Protein AF-A0A172YHV8-F1 (afdb_monomer_lite)

Sequence (162 aa):
MSTDRRLARLLELRERRLRQAAATLASSRIGQHEAQRHAERLIEDDQRHRRHQRELEERVLNDPARSSLDVGAIEQLNRALDEHDQSRRQIDQALVENGEKRQRLEQECAENAREQHRRRRARDKIGTLLERRRHDHATRRRRRQESAEEEAAQARMRGEPQ

Secondary structure (DSSP, 8-state):
--HHHHHHHHHHHHHHHHHHHHHHHHHHHHHHHHHHHHHHHHHHHHHHHHHHHHHHHHHHHH-TTGGG--HHHHHHHHHHHHHHHHHHHHHHHHHHHHHHHHHHHHHHHHHHHHHHHHHHHHHHHHHHHHHHHHHHHHHHHHHHHHHHHHHHHHHHHTT---

pLDDT: mean 88.15, std 9.19, range [52.38, 96.12]

Organism: NCBI:txid376489

Radius of gyration: 37.29 Å; chains: 1; bounding box: 82×30×107 Å

Structure (mmCIF, N/CA/C/O backbone):
data_AF-A0A172YHV8-F1
#
_entry.id   AF-A0A172YHV8-F1
#
loop_
_atom_site.group_PDB
_atom_site.id
_atom_site.type_symbol
_atom_site.label_atom_id
_atom_site.label_alt_id
_atom_site.label_comp_id
_atom_site.label_asym_id
_atom_site.label_entity_id
_atom_site.label_seq_id
_atom_site.pdbx_PDB_ins_code
_atom_site.Cartn_x
_atom_site.Cartn_y
_atom_site.Cartn_z
_atom_site.occupancy
_atom_site.B_iso_or_equiv
_atom_site.auth_seq_id
_atom_site.auth_comp_id
_atom_site.auth_asym_id
_atom_site.auth_atom_id
_atom_site.pdbx_PDB_model_num
ATOM 1 N N . MET A 1 1 ? 21.129 15.015 -30.797 1.00 59.56 1 MET A N 1
ATOM 2 C CA . MET A 1 1 ? 21.428 13.929 -29.825 1.00 59.56 1 MET A CA 1
ATOM 3 C C . MET A 1 1 ? 21.175 12.579 -30.478 1.00 59.56 1 MET A C 1
ATOM 5 O O . MET A 1 1 ? 20.169 12.467 -31.165 1.00 59.56 1 MET A O 1
ATOM 9 N N . SER A 1 2 ? 22.020 11.562 -30.258 1.00 84.44 2 SER A N 1
ATOM 10 C CA . SER A 1 2 ? 21.744 10.218 -30.787 1.00 84.44 2 SER A CA 1
ATOM 11 C C . SER A 1 2 ? 20.520 9.591 -30.108 1.00 84.44 2 SER A C 1
ATOM 13 O O . SER A 1 2 ? 20.243 9.821 -28.927 1.00 84.44 2 SER A O 1
ATOM 15 N N . THR A 1 3 ? 19.773 8.793 -30.862 1.00 86.12 3 THR A N 1
ATOM 16 C CA . THR A 1 3 ? 18.586 8.059 -30.400 1.00 86.12 3 THR A CA 1
ATOM 17 C C . THR A 1 3 ? 18.874 7.144 -29.207 1.00 86.12 3 THR A C 1
ATOM 19 O O . THR A 1 3 ? 18.036 7.037 -28.316 1.00 86.12 3 THR A O 1
ATOM 22 N N . ASP A 1 4 ? 20.076 6.571 -29.119 1.00 87.44 4 ASP A N 1
ATOM 23 C CA . ASP A 1 4 ? 20.497 5.730 -27.989 1.00 87.44 4 ASP A CA 1
ATOM 24 C C . ASP A 1 4 ? 20.632 6.534 -26.693 1.00 87.44 4 ASP A C 1
ATOM 26 O O . ASP A 1 4 ? 20.182 6.091 -25.639 1.00 87.44 4 ASP A O 1
ATOM 30 N N . ARG A 1 5 ? 21.167 7.764 -26.764 1.00 89.75 5 ARG A N 1
ATOM 31 C CA . ARG A 1 5 ? 21.221 8.673 -25.605 1.00 89.75 5 ARG A CA 1
ATOM 32 C C . ARG A 1 5 ? 19.820 9.077 -25.146 1.00 89.75 5 ARG A C 1
ATOM 34 O O . ARG A 1 5 ? 19.585 9.217 -23.949 1.00 89.75 5 ARG A O 1
ATOM 41 N N . ARG A 1 6 ? 18.873 9.247 -26.079 1.00 91.75 6 ARG A N 1
ATOM 42 C CA . ARG A 1 6 ? 17.467 9.535 -25.746 1.00 91.75 6 ARG A CA 1
ATOM 43 C C . ARG A 1 6 ? 16.804 8.344 -25.049 1.00 91.75 6 ARG A C 1
ATOM 45 O O . ARG A 1 6 ? 16.125 8.548 -24.049 1.00 91.75 6 ARG A O 1
ATOM 52 N N . LEU A 1 7 ? 17.026 7.121 -25.534 1.00 91.06 7 LEU A N 1
ATOM 53 C CA . LEU A 1 7 ? 16.512 5.897 -24.908 1.00 91.06 7 LEU A CA 1
ATOM 54 C C . LEU A 1 7 ? 17.127 5.644 -23.526 1.00 91.06 7 LEU A C 1
ATOM 56 O O . LEU A 1 7 ? 16.390 5.322 -22.600 1.00 91.06 7 LEU A O 1
ATOM 60 N N . ALA A 1 8 ? 18.434 5.862 -23.359 1.00 91.56 8 ALA A N 1
ATOM 61 C CA . ALA A 1 8 ? 19.107 5.740 -22.065 1.00 91.56 8 ALA A CA 1
ATOM 62 C C . ALA A 1 8 ? 18.530 6.716 -21.021 1.00 91.56 8 ALA A C 1
ATOM 64 O O . ALA A 1 8 ? 18.136 6.291 -19.940 1.00 91.56 8 ALA A O 1
ATOM 65 N N . ARG A 1 9 ? 18.351 7.997 -21.379 1.00 94.50 9 ARG A N 1
ATOM 66 C CA . ARG A 1 9 ? 17.704 8.986 -20.492 1.00 94.50 9 ARG A CA 1
ATOM 67 C C . ARG A 1 9 ? 16.261 8.617 -20.143 1.00 94.50 9 ARG A C 1
ATOM 69 O O . ARG A 1 9 ? 15.813 8.829 -19.018 1.00 94.50 9 ARG A O 1
ATOM 76 N N . LEU A 1 10 ? 15.507 8.077 -21.103 1.00 93.94 10 LEU A N 1
ATOM 77 C CA . LEU A 1 10 ? 14.146 7.601 -20.846 1.00 93.94 10 LEU A CA 1
ATOM 78 C C . LEU A 1 10 ? 14.135 6.401 -19.893 1.00 93.94 10 LEU A C 1
ATOM 80 O O . LEU A 1 10 ? 13.246 6.322 -19.045 1.00 93.94 10 LEU A O 1
ATOM 84 N N . LEU A 1 11 ? 15.108 5.495 -20.012 1.00 93.69 11 LEU A N 1
ATOM 85 C CA . LEU A 1 11 ? 15.266 4.363 -19.107 1.00 93.69 11 LEU A CA 1
ATOM 86 C C . LEU A 1 11 ? 15.565 4.844 -17.681 1.00 93.69 11 LEU A C 1
ATOM 88 O O . LEU A 1 11 ? 14.832 4.476 -16.768 1.00 93.69 11 LEU A O 1
ATOM 92 N N . GLU A 1 12 ? 16.536 5.742 -17.504 1.00 95.31 12 GLU A N 1
ATOM 93 C CA . GLU A 1 12 ? 16.866 6.352 -16.205 1.00 95.31 12 GLU A CA 1
ATOM 94 C C . GLU A 1 12 ? 15.647 7.022 -15.553 1.00 95.31 12 GLU A C 1
ATOM 96 O O . GLU A 1 12 ? 15.339 6.793 -14.379 1.00 95.31 12 GLU A O 1
ATOM 101 N N . LEU A 1 1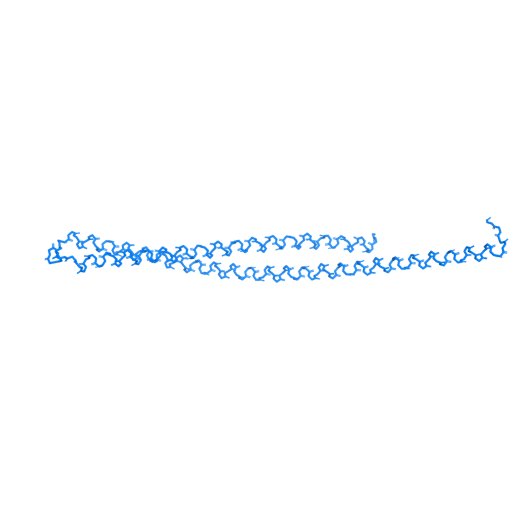3 ? 14.888 7.809 -16.327 1.00 95.06 13 LEU A N 1
ATOM 102 C CA . LEU A 1 13 ? 13.668 8.451 -15.837 1.00 95.06 13 LEU A CA 1
ATOM 103 C C . LEU A 1 13 ? 12.627 7.418 -15.378 1.00 95.06 13 LEU A C 1
ATOM 105 O O . LEU A 1 13 ? 11.961 7.606 -14.355 1.00 95.06 13 LEU A O 1
ATOM 109 N N . ARG A 1 14 ? 12.464 6.323 -16.127 1.00 92.94 14 ARG A N 1
ATOM 110 C CA . ARG A 1 14 ? 11.535 5.239 -15.778 1.00 92.94 14 ARG A CA 1
ATOM 111 C C . ARG A 1 14 ? 11.995 4.472 -14.545 1.00 92.94 14 ARG A C 1
ATOM 113 O O . ARG A 1 14 ? 11.149 4.148 -13.717 1.00 92.94 14 ARG A O 1
ATOM 120 N N . GLU A 1 15 ? 13.293 4.238 -14.378 1.00 93.75 15 GLU A N 1
ATOM 121 C CA . GLU A 1 15 ? 13.842 3.617 -13.170 1.00 93.75 15 GLU A CA 1
ATOM 122 C C . GLU A 1 15 ? 13.610 4.480 -11.935 1.00 93.75 15 GLU A C 1
ATOM 124 O O . GLU A 1 15 ? 13.132 3.974 -10.919 1.00 93.75 15 GLU A O 1
ATOM 129 N N . ARG A 1 16 ? 13.839 5.795 -12.030 1.00 95.06 16 ARG A N 1
ATOM 130 C CA . ARG A 1 16 ? 13.526 6.725 -10.937 1.00 95.06 16 ARG A CA 1
ATOM 131 C C . ARG A 1 16 ? 12.045 6.666 -10.556 1.00 95.06 16 ARG A C 1
ATOM 133 O O . ARG A 1 16 ? 11.720 6.534 -9.379 1.00 95.06 16 ARG A O 1
ATOM 140 N N . ARG A 1 17 ? 11.144 6.692 -11.545 1.00 91.88 17 ARG A N 1
ATOM 141 C CA . ARG A 1 17 ? 9.689 6.581 -11.320 1.00 91.88 17 ARG A CA 1
ATOM 142 C C . ARG A 1 17 ? 9.266 5.225 -10.757 1.00 91.88 17 ARG A C 1
ATOM 144 O O . ARG A 1 17 ? 8.277 5.161 -10.027 1.00 91.88 17 ARG A O 1
ATOM 151 N N . LEU A 1 18 ? 9.972 4.148 -11.103 1.00 92.25 18 LEU A N 1
ATOM 152 C CA . LEU A 1 18 ? 9.727 2.813 -10.558 1.00 92.25 18 LEU A CA 1
ATOM 153 C C . LEU A 1 18 ? 10.155 2.732 -9.090 1.00 92.25 18 LEU A C 1
ATOM 155 O O . LEU A 1 18 ? 9.406 2.193 -8.282 1.00 92.25 18 LEU A O 1
ATOM 159 N N . ARG A 1 19 ? 11.309 3.313 -8.732 1.00 93.69 19 ARG A N 1
ATOM 160 C CA . ARG A 1 19 ? 11.758 3.413 -7.333 1.00 93.69 19 ARG A CA 1
ATOM 161 C C . ARG A 1 19 ? 10.782 4.231 -6.490 1.00 93.69 19 ARG A C 1
ATOM 163 O O . ARG A 1 19 ? 10.414 3.794 -5.409 1.00 93.69 19 ARG A O 1
ATOM 170 N N . GLN A 1 20 ? 10.303 5.361 -7.013 1.00 93.44 20 GLN A N 1
ATOM 171 C CA . GLN A 1 20 ? 9.274 6.167 -6.346 1.00 93.44 20 GLN A CA 1
ATOM 172 C C . GLN A 1 20 ? 7.982 5.370 -6.123 1.00 93.44 20 GLN A C 1
ATOM 174 O O . GLN A 1 20 ? 7.489 5.328 -5.005 1.00 93.44 20 GLN A O 1
ATOM 179 N N . ALA A 1 21 ? 7.479 4.670 -7.148 1.00 89.88 21 ALA A N 1
ATOM 180 C CA . ALA A 1 21 ? 6.289 3.824 -7.002 1.00 89.88 21 ALA A CA 1
ATOM 181 C C . ALA A 1 21 ? 6.491 2.687 -5.986 1.00 89.88 21 ALA A C 1
ATOM 183 O O . ALA A 1 21 ? 5.576 2.363 -5.237 1.00 89.88 21 ALA A O 1
ATOM 184 N N . ALA A 1 22 ? 7.688 2.092 -5.943 1.00 90.69 22 ALA A N 1
ATOM 185 C CA . ALA A 1 22 ? 8.026 1.068 -4.959 1.00 90.69 22 ALA A CA 1
ATOM 186 C C . ALA A 1 22 ? 8.006 1.622 -3.525 1.00 90.69 22 ALA A C 1
ATOM 188 O O . ALA A 1 22 ? 7.475 0.966 -2.635 1.00 90.69 22 ALA A O 1
ATOM 189 N N . ALA A 1 23 ? 8.541 2.829 -3.315 1.00 92.69 23 ALA A N 1
ATOM 190 C CA . ALA A 1 23 ? 8.518 3.499 -2.018 1.00 92.69 23 ALA A CA 1
ATOM 191 C C . ALA A 1 23 ? 7.086 3.839 -1.576 1.00 92.69 23 ALA A C 1
ATOM 193 O O . ALA A 1 23 ? 6.725 3.571 -0.433 1.00 92.69 23 ALA A O 1
ATOM 194 N N . THR A 1 24 ? 6.249 4.349 -2.488 1.00 91.62 24 THR A N 1
ATOM 195 C CA . THR A 1 24 ? 4.828 4.605 -2.209 1.00 91.62 24 THR A CA 1
ATOM 196 C C . THR A 1 24 ? 4.101 3.322 -1.809 1.00 91.62 24 THR A C 1
ATOM 198 O O . THR A 1 24 ? 3.455 3.296 -0.768 1.00 91.62 24 THR A O 1
ATOM 201 N N . LEU A 1 25 ? 4.269 2.229 -2.565 1.00 91.75 25 LEU A N 1
ATOM 202 C CA . LEU A 1 25 ? 3.657 0.942 -2.220 1.00 91.75 25 LEU A CA 1
ATOM 203 C C . LEU A 1 25 ? 4.136 0.414 -0.860 1.00 91.75 25 LEU A C 1
ATOM 205 O O . LEU A 1 25 ? 3.339 -0.129 -0.099 1.00 91.75 25 LEU A O 1
ATOM 209 N N . ALA A 1 26 ? 5.427 0.558 -0.549 1.00 92.31 26 ALA A N 1
ATOM 210 C CA . ALA A 1 26 ? 5.968 0.152 0.744 1.00 92.31 26 ALA A CA 1
ATOM 211 C C . ALA A 1 26 ? 5.327 0.944 1.894 1.00 92.31 26 ALA A C 1
ATOM 213 O O . ALA A 1 26 ? 4.920 0.346 2.886 1.00 92.31 26 ALA A O 1
ATOM 214 N N . SER A 1 27 ? 5.168 2.260 1.734 1.00 92.38 27 SER A N 1
ATOM 215 C CA . SER A 1 27 ? 4.492 3.110 2.718 1.00 92.38 27 SER A CA 1
ATOM 216 C C . SER A 1 27 ? 3.022 2.723 2.906 1.00 92.38 27 SER A C 1
ATOM 218 O O . SER A 1 27 ? 2.592 2.558 4.046 1.00 92.38 27 SER A O 1
ATOM 220 N N . SER A 1 28 ? 2.271 2.482 1.824 1.00 89.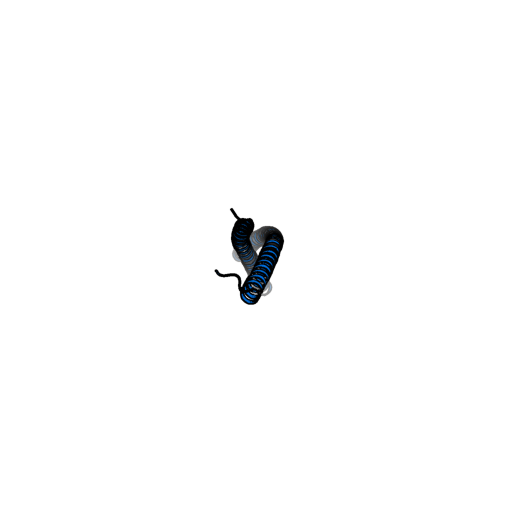31 28 SER A N 1
ATOM 221 C CA . SER A 1 28 ? 0.876 2.032 1.929 1.00 89.31 28 SER A CA 1
ATOM 222 C C . SER A 1 28 ? 0.760 0.684 2.658 1.00 89.31 28 SER A C 1
ATOM 224 O O . SER A 1 28 ? -0.114 0.519 3.506 1.00 89.31 28 SER A O 1
ATOM 226 N N . ARG A 1 29 ? 1.680 -0.261 2.404 1.00 92.44 29 ARG A N 1
ATOM 227 C CA . ARG A 1 29 ? 1.717 -1.560 3.104 1.00 92.44 29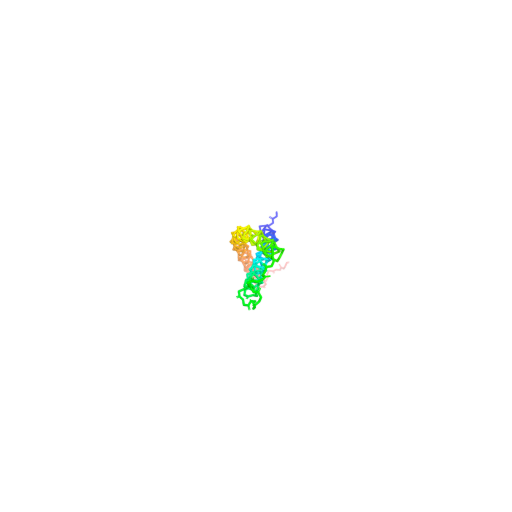 ARG A CA 1
ATOM 228 C C . ARG A 1 29 ? 1.997 -1.420 4.596 1.00 92.44 29 ARG A C 1
ATOM 230 O O . ARG A 1 29 ? 1.385 -2.125 5.391 1.00 92.44 29 ARG A O 1
ATOM 237 N N . ILE A 1 30 ? 2.899 -0.517 4.983 1.00 94.12 30 ILE A N 1
ATOM 238 C CA . ILE A 1 30 ? 3.139 -0.208 6.400 1.00 94.12 30 ILE A CA 1
ATOM 239 C C . ILE A 1 30 ? 1.836 0.278 7.043 1.00 94.12 30 ILE A C 1
ATOM 241 O O . ILE A 1 30 ? 1.419 -0.285 8.053 1.00 94.12 30 ILE A O 1
ATOM 245 N N . GLY A 1 31 ? 1.138 1.222 6.403 1.00 91.19 31 GLY A N 1
ATOM 246 C CA . GLY A 1 31 ? -0.154 1.713 6.884 1.00 91.19 31 GLY A CA 1
ATOM 247 C C . GLY A 1 31 ? -1.207 0.608 7.030 1.00 91.19 31 GLY A C 1
ATOM 248 O O . GLY A 1 31 ? -1.927 0.576 8.027 1.00 91.19 31 GLY A O 1
ATOM 249 N N . GLN A 1 32 ? -1.280 -0.339 6.085 1.00 91.06 32 GLN A N 1
ATOM 250 C CA . GLN A 1 32 ? -2.166 -1.504 6.204 1.00 91.06 32 GLN A CA 1
ATOM 251 C C . GLN A 1 32 ? -1.837 -2.367 7.424 1.00 91.06 32 GLN A C 1
ATOM 253 O O . GLN A 1 32 ? -2.740 -2.746 8.171 1.00 91.06 32 GLN A O 1
ATOM 258 N N . HIS A 1 33 ? -0.555 -2.678 7.631 1.00 92.88 33 HIS A N 1
ATOM 259 C CA . HIS A 1 33 ? -0.117 -3.481 8.771 1.00 92.88 33 HIS A CA 1
ATOM 260 C C . HIS A 1 33 ? -0.400 -2.780 10.101 1.00 92.88 33 HIS A C 1
ATOM 262 O O . HIS A 1 33 ? -0.845 -3.420 11.050 1.00 92.88 33 HIS A O 1
ATOM 268 N N . GLU A 1 34 ? -0.184 -1.469 10.177 1.00 93.88 34 GLU A N 1
ATOM 269 C CA . GLU A 1 34 ? -0.509 -0.674 11.362 1.00 93.88 34 GLU A CA 1
ATOM 270 C C . GLU A 1 34 ? -2.013 -0.651 11.641 1.00 93.88 34 GLU A C 1
ATOM 272 O O . GLU A 1 34 ? -2.429 -0.836 12.787 1.00 93.88 34 GLU A O 1
ATOM 277 N N . ALA A 1 35 ? -2.836 -0.481 10.603 1.00 89.75 35 ALA A N 1
ATOM 278 C CA . ALA A 1 35 ? -4.286 -0.527 10.733 1.00 89.75 35 ALA A CA 1
ATOM 279 C C . ALA A 1 35 ? -4.760 -1.907 11.214 1.00 89.75 35 ALA A C 1
ATOM 281 O O . ALA A 1 35 ? -5.592 -1.983 12.116 1.00 89.75 35 ALA A O 1
ATOM 282 N N . GLN A 1 36 ? -4.172 -2.989 10.697 1.00 92.00 36 GLN A N 1
ATOM 283 C CA . GLN A 1 36 ? -4.463 -4.347 11.152 1.00 92.00 36 GLN A CA 1
ATOM 284 C C . GLN A 1 36 ? -4.071 -4.574 12.620 1.00 92.00 36 GLN A C 1
ATOM 286 O O . GLN A 1 36 ? -4.902 -5.041 13.393 1.00 92.00 36 GLN A O 1
ATOM 291 N N . ARG A 1 37 ? -2.867 -4.168 13.038 1.00 94.75 37 ARG A N 1
ATOM 292 C CA . ARG A 1 37 ? -2.451 -4.249 14.453 1.00 94.75 37 ARG A CA 1
ATOM 293 C C . ARG A 1 37 ? -3.355 -3.433 15.371 1.00 94.75 37 ARG A C 1
ATOM 295 O O . ARG A 1 37 ? -3.564 -3.777 16.528 1.00 94.75 37 ARG A O 1
ATOM 302 N N . HIS A 1 38 ? -3.862 -2.303 14.888 1.00 93.12 38 HIS A N 1
ATOM 303 C CA . HIS A 1 38 ? -4.833 -1.518 15.636 1.00 93.12 38 HIS A CA 1
ATOM 304 C C . HIS A 1 38 ? -6.172 -2.255 15.777 1.00 93.12 38 HIS A C 1
ATOM 306 O O . HIS A 1 38 ? -6.743 -2.229 16.859 1.00 93.12 38 HIS A O 1
ATOM 312 N N . ALA A 1 39 ? -6.656 -2.938 14.736 1.00 91.06 39 ALA A N 1
ATOM 313 C CA . ALA A 1 39 ? -7.853 -3.775 14.844 1.00 91.06 39 ALA A CA 1
ATOM 314 C C . ALA A 1 39 ? -7.660 -4.925 15.846 1.00 91.06 39 ALA A C 1
ATOM 316 O O . ALA A 1 39 ? -8.530 -5.157 16.675 1.00 91.06 39 ALA A O 1
ATOM 317 N N . GLU A 1 40 ? -6.510 -5.603 15.804 1.00 94.38 40 GLU A N 1
ATOM 318 C CA . GLU A 1 40 ? -6.170 -6.683 16.742 1.00 94.38 40 GLU A CA 1
ATOM 319 C C . GLU A 1 40 ? -6.205 -6.190 18.198 1.00 94.38 40 GLU A C 1
ATOM 321 O O . GLU A 1 40 ? -6.851 -6.815 19.034 1.00 94.38 40 GLU A O 1
ATOM 326 N N . ARG A 1 41 ? -5.624 -5.014 18.477 1.00 95.00 41 ARG A N 1
ATOM 327 C CA . ARG A 1 41 ? -5.683 -4.387 19.810 1.00 95.00 41 ARG A CA 1
ATOM 328 C C . ARG A 1 41 ? -7.107 -4.068 20.261 1.00 95.00 41 ARG A C 1
ATOM 330 O O . ARG A 1 41 ? -7.468 -4.407 21.378 1.00 95.00 41 ARG A O 1
ATOM 337 N N . LEU A 1 42 ? -7.932 -3.485 19.389 1.00 92.12 42 LEU A N 1
ATOM 338 C CA . LEU A 1 42 ? -9.334 -3.199 19.717 1.00 92.12 42 LEU A CA 1
ATOM 339 C C . LEU A 1 42 ? -10.128 -4.474 20.041 1.00 92.12 42 LEU A C 1
ATOM 341 O O . LEU A 1 42 ? -10.949 -4.474 20.952 1.00 92.12 42 LEU A O 1
ATOM 345 N N . ILE A 1 43 ? -9.876 -5.567 19.314 1.00 92.31 43 ILE A N 1
ATOM 346 C CA . ILE A 1 43 ? -10.509 -6.867 19.578 1.00 92.31 43 ILE A CA 1
ATOM 347 C C . ILE A 1 43 ? -10.06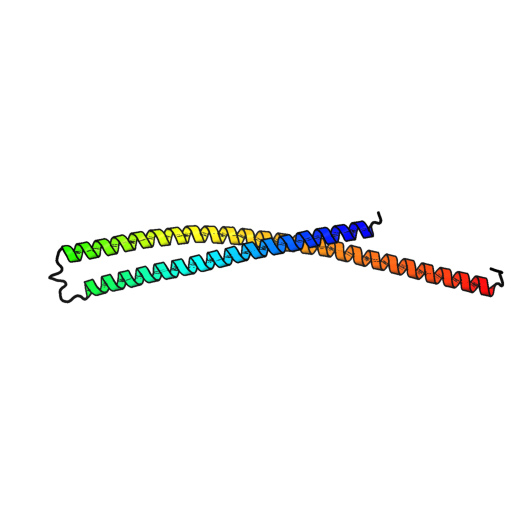3 -7.414 20.938 1.00 92.31 43 ILE A C 1
ATOM 349 O O . ILE A 1 43 ? -10.887 -7.939 21.687 1.00 92.31 43 ILE A O 1
ATOM 353 N N . GLU A 1 44 ? -8.775 -7.308 21.269 1.00 94.12 44 GLU A N 1
ATOM 354 C CA . GLU A 1 44 ? -8.267 -7.703 22.585 1.00 94.12 44 GLU A CA 1
ATOM 355 C C . GLU A 1 44 ? -8.893 -6.870 23.709 1.00 94.12 44 GLU A C 1
ATOM 357 O O . GLU A 1 44 ? -9.282 -7.436 24.733 1.00 94.12 44 GLU A O 1
ATOM 362 N N . ASP A 1 45 ? -9.035 -5.560 23.514 1.00 90.44 45 ASP A N 1
ATOM 363 C CA . ASP A 1 45 ? -9.655 -4.663 24.488 1.00 90.44 45 ASP A CA 1
ATOM 364 C C . ASP A 1 45 ? -11.140 -5.006 24.696 1.00 90.44 45 ASP A C 1
ATOM 366 O O . ASP A 1 45 ? -11.561 -5.203 25.838 1.00 90.44 45 ASP A O 1
ATOM 370 N N . ASP A 1 46 ? -11.925 -5.211 23.629 1.00 89.62 46 ASP A N 1
ATOM 371 C CA . ASP A 1 46 ? -13.325 -5.668 23.741 1.00 89.62 46 ASP A CA 1
ATOM 372 C C . ASP A 1 46 ? -13.419 -7.010 24.485 1.00 89.62 46 ASP A C 1
ATOM 374 O O . ASP A 1 46 ? -14.245 -7.182 25.386 1.00 89.62 46 ASP A O 1
ATOM 378 N N . GLN A 1 47 ? -12.529 -7.960 24.185 1.00 91.62 47 GLN A N 1
ATOM 379 C CA . GLN A 1 47 ? -12.491 -9.237 24.899 1.00 91.62 47 GLN A CA 1
ATOM 380 C C . GLN A 1 47 ? -12.159 -9.070 26.386 1.00 91.62 47 GLN A C 1
ATOM 382 O O . GLN A 1 47 ? -12.758 -9.763 27.213 1.00 91.62 47 GLN A O 1
ATOM 387 N N . ARG A 1 48 ? -11.233 -8.171 26.745 1.00 90.69 48 ARG A N 1
ATOM 388 C CA . ARG A 1 48 ? -10.911 -7.855 28.146 1.00 90.69 48 ARG A CA 1
ATOM 389 C C . ARG A 1 48 ? -12.119 -7.259 28.859 1.00 90.69 48 ARG A C 1
ATOM 391 O O . ARG A 1 48 ? -12.464 -7.743 29.935 1.00 90.69 48 ARG A O 1
ATOM 398 N N . HIS A 1 49 ? -12.801 -6.293 28.244 1.00 87.94 49 HIS A N 1
ATOM 399 C CA . HIS A 1 49 ? -14.007 -5.697 28.818 1.00 87.94 49 HIS A CA 1
ATOM 400 C C . HIS A 1 49 ? -15.115 -6.733 29.022 1.00 87.94 49 HIS A C 1
ATOM 402 O O . HIS A 1 49 ? -15.694 -6.788 30.103 1.00 87.94 49 HIS A O 1
ATOM 408 N N . ARG A 1 50 ? -15.356 -7.621 28.049 1.00 87.88 50 ARG A N 1
ATOM 409 C CA . ARG A 1 50 ? -16.349 -8.702 28.187 1.00 87.88 50 ARG A CA 1
ATOM 410 C C . ARG A 1 50 ? -16.006 -9.694 29.293 1.00 87.88 50 ARG A C 1
ATOM 412 O O . ARG A 1 50 ? -16.910 -10.182 29.963 1.00 87.88 50 ARG A O 1
ATOM 419 N N . ARG A 1 51 ? -14.726 -10.037 29.470 1.00 90.38 51 ARG A N 1
ATOM 420 C CA . ARG A 1 51 ? -14.297 -10.918 30.568 1.00 90.38 51 ARG A CA 1
ATOM 421 C C . ARG A 1 51 ? -14.512 -10.247 31.914 1.00 90.38 51 ARG A C 1
ATOM 423 O O . ARG A 1 51 ? -15.120 -10.858 32.780 1.00 90.38 51 ARG A O 1
ATOM 430 N N . HIS A 1 52 ? -14.096 -8.991 32.049 1.00 87.19 52 HIS A N 1
ATOM 431 C CA . HIS A 1 52 ? -14.273 -8.255 33.294 1.00 87.19 52 HIS A CA 1
ATOM 432 C C . HIS A 1 52 ? -15.754 -8.089 33.658 1.00 87.19 52 HIS A C 1
ATOM 434 O O . HIS A 1 52 ? -16.138 -8.356 34.792 1.00 87.19 52 HIS A O 1
ATOM 440 N N . GLN A 1 53 ? -16.602 -7.760 32.679 1.00 84.81 53 GLN A N 1
ATOM 441 C CA . GLN A 1 53 ? -18.047 -7.693 32.881 1.00 84.81 53 GLN A CA 1
ATOM 442 C C . GLN A 1 53 ? -18.610 -9.036 33.377 1.00 84.81 53 GLN A C 1
ATOM 444 O O . GLN A 1 53 ? -19.349 -9.062 34.356 1.00 84.81 53 GLN A O 1
ATOM 449 N N . ARG A 1 54 ? -18.218 -10.160 32.760 1.00 87.44 54 ARG A N 1
ATOM 450 C CA . ARG A 1 54 ? -18.644 -11.498 33.209 1.00 87.44 54 ARG A CA 1
ATOM 451 C C . ARG A 1 54 ? -18.161 -11.829 34.616 1.00 87.44 54 ARG A C 1
ATOM 453 O O . ARG A 1 54 ? -18.920 -12.397 35.385 1.00 87.44 54 ARG A O 1
ATOM 460 N N . GLU A 1 55 ? -16.928 -11.472 34.964 1.00 87.06 55 GLU A N 1
ATOM 461 C CA . GLU A 1 55 ? -16.397 -11.665 36.319 1.00 87.06 55 GLU A CA 1
ATOM 462 C C . GLU A 1 55 ? -17.200 -10.865 37.352 1.00 87.06 55 GLU A C 1
ATOM 464 O O . GLU A 1 55 ? -17.497 -11.374 38.431 1.00 87.06 55 GLU A O 1
ATOM 469 N N . LEU A 1 56 ? -17.580 -9.623 37.031 1.00 81.88 56 LEU A N 1
ATOM 470 C CA . LEU A 1 56 ? -18.449 -8.814 37.886 1.00 81.88 56 LEU A CA 1
ATOM 471 C C . LEU A 1 56 ? -19.836 -9.452 38.022 1.00 81.88 56 LEU A C 1
ATOM 473 O O . LEU A 1 56 ? -20.315 -9.623 39.141 1.00 81.88 56 LEU A O 1
ATOM 477 N N . GLU A 1 57 ? -20.450 -9.868 36.914 1.00 82.19 57 GLU A N 1
ATOM 478 C CA . GLU A 1 57 ? -21.743 -10.561 36.909 1.00 82.19 57 GLU A CA 1
ATOM 479 C C . GLU A 1 57 ? -21.697 -11.859 37.733 1.00 82.19 57 GLU A C 1
ATOM 481 O O . GLU A 1 57 ? -22.573 -12.083 38.567 1.00 82.19 57 GLU A O 1
ATOM 486 N N . GLU A 1 58 ? -20.662 -12.689 37.570 1.00 84.44 58 GLU A N 1
ATOM 487 C CA . GLU A 1 58 ? -20.464 -13.925 38.336 1.00 84.44 58 GLU A CA 1
ATOM 488 C C . GLU A 1 58 ? -20.252 -13.662 39.826 1.00 84.44 58 GLU A C 1
ATOM 490 O O . GLU A 1 58 ? -20.824 -14.375 40.653 1.00 84.44 58 GLU A O 1
ATOM 495 N N . ARG A 1 59 ? -19.467 -12.639 40.190 1.00 78.56 59 ARG A N 1
ATOM 496 C CA . ARG A 1 59 ? -19.298 -12.238 41.595 1.00 78.56 59 ARG A CA 1
ATOM 497 C C . ARG A 1 59 ? -20.635 -11.858 42.209 1.00 78.56 59 ARG A C 1
ATOM 499 O O . ARG A 1 59 ? -20.931 -12.311 43.305 1.00 78.56 59 ARG A O 1
ATOM 506 N N . VAL A 1 60 ? -21.461 -11.101 41.491 1.00 75.69 60 VAL A N 1
ATOM 507 C CA . VAL A 1 60 ? -22.808 -10.725 41.945 1.00 75.69 60 VAL A CA 1
ATOM 508 C C . VAL A 1 60 ? -23.742 -11.927 42.005 1.00 75.69 60 VAL A C 1
ATOM 510 O O . VAL A 1 60 ? -24.569 -12.008 42.908 1.00 75.69 60 VAL A O 1
ATOM 513 N N . LEU A 1 61 ? -23.657 -12.849 41.045 1.00 77.56 61 LEU A N 1
ATOM 514 C CA . LEU A 1 61 ? -24.502 -14.042 40.972 1.00 77.56 61 LEU A CA 1
ATOM 515 C C . LEU A 1 61 ? -24.216 -15.045 42.090 1.00 77.56 61 LEU A C 1
ATOM 517 O O . LEU A 1 61 ? -25.159 -15.637 42.618 1.00 77.56 61 LEU A O 1
ATOM 521 N N . ASN A 1 62 ? -22.942 -15.199 42.446 1.00 78.69 62 ASN A N 1
ATOM 522 C CA . ASN A 1 62 ? -22.454 -16.200 43.390 1.00 78.69 62 ASN A CA 1
ATOM 523 C C . ASN A 1 62 ? -22.179 -15.644 44.797 1.00 78.69 62 ASN A C 1
ATOM 525 O O . ASN A 1 62 ? -21.709 -16.396 45.651 1.00 78.69 62 ASN A O 1
ATOM 529 N N . ASP A 1 63 ? -22.451 -14.361 45.055 1.00 72.75 63 ASP A N 1
ATOM 530 C CA . ASP A 1 63 ? -22.277 -13.773 46.384 1.00 72.75 63 ASP A CA 1
ATOM 531 C C . ASP A 1 63 ? -23.270 -14.406 47.383 1.00 72.75 63 ASP A C 1
ATOM 533 O O . ASP A 1 63 ? -24.484 -14.256 47.211 1.00 72.75 63 ASP A O 1
ATOM 537 N N . PRO A 1 64 ? -22.813 -15.103 48.441 1.00 62.38 64 PRO A N 1
ATOM 538 C CA . PRO A 1 64 ? -23.698 -15.666 49.462 1.00 62.38 64 PRO A CA 1
ATOM 539 C C . PRO A 1 64 ? -24.467 -14.591 50.252 1.00 62.38 64 PRO A C 1
ATOM 541 O O . PRO A 1 64 ? -25.487 -14.903 50.865 1.00 62.38 64 PRO A O 1
ATOM 544 N N . ALA A 1 65 ? -24.028 -13.329 50.207 1.00 64.88 65 ALA A N 1
ATOM 545 C CA . ALA A 1 65 ? -24.713 -12.172 50.775 1.00 64.88 65 ALA A CA 1
ATOM 546 C C . ALA A 1 65 ? -25.678 -11.492 49.782 1.00 64.88 65 ALA A C 1
ATOM 548 O O . ALA A 1 65 ? -26.144 -10.384 50.035 1.00 64.88 65 ALA A O 1
ATOM 549 N N . ARG A 1 66 ? -26.026 -12.137 48.657 1.00 60.25 66 ARG A N 1
ATOM 550 C CA . ARG A 1 66 ? -26.914 -11.584 47.613 1.00 60.25 66 ARG A CA 1
ATOM 551 C C . ARG A 1 66 ? -28.217 -10.983 48.135 1.00 60.25 66 ARG A C 1
ATOM 553 O O . ARG A 1 66 ? -28.688 -9.976 47.620 1.00 60.25 66 ARG A O 1
ATOM 560 N N . SER A 1 67 ? -28.799 -11.610 49.155 1.00 57.38 67 SER A N 1
ATOM 561 C CA . SER A 1 67 ? -30.030 -11.171 49.823 1.00 57.38 67 SER A CA 1
ATOM 562 C C . SER A 1 67 ? -29.848 -9.953 50.741 1.00 57.38 67 SER A C 1
ATOM 564 O O . SER A 1 67 ? -30.837 -9.441 51.257 1.00 57.38 67 SER A O 1
ATOM 566 N N . SER A 1 68 ? -28.614 -9.481 50.939 1.00 59.84 68 SER A N 1
ATOM 567 C CA . SER A 1 68 ? -28.258 -8.281 51.702 1.00 59.84 68 SER A CA 1
ATOM 568 C C . SER A 1 68 ? -27.432 -7.275 50.893 1.00 59.84 68 SER A C 1
ATOM 570 O O . SER A 1 68 ? -26.764 -6.439 51.500 1.00 59.84 68 SER A O 1
ATOM 572 N N . LEU A 1 69 ? -27.432 -7.353 49.555 1.00 66.38 69 LEU A N 1
ATOM 573 C CA . LEU A 1 69 ? -26.840 -6.298 48.729 1.00 66.38 69 LEU A CA 1
ATOM 574 C C . LEU A 1 69 ? -27.559 -4.986 49.051 1.00 66.38 69 LEU A C 1
ATOM 576 O O . LEU A 1 69 ? -28.746 -4.830 48.757 1.00 66.38 69 LEU A O 1
ATOM 580 N N . ASP A 1 70 ? -26.850 -4.068 49.705 1.00 73.19 70 ASP A N 1
ATOM 581 C CA . ASP A 1 70 ? -27.391 -2.747 49.977 1.00 73.19 70 ASP A CA 1
ATOM 582 C C . ASP A 1 70 ? -27.557 -1.957 48.668 1.00 73.19 70 ASP A C 1
ATOM 584 O O . ASP A 1 70 ? -26.990 -2.281 47.618 1.00 73.19 70 ASP A O 1
ATOM 588 N N . VAL A 1 71 ? -28.373 -0.906 48.726 1.00 76.81 71 VAL A N 1
ATOM 589 C CA . VAL A 1 71 ? -28.661 -0.049 47.569 1.00 76.81 71 VAL A CA 1
ATOM 590 C C . VAL A 1 71 ? -27.377 0.543 46.970 1.00 76.81 71 VAL A C 1
ATOM 592 O O . VAL A 1 71 ? -27.269 0.652 45.751 1.00 76.81 71 VAL A O 1
ATOM 595 N N . GLY A 1 72 ? -26.372 0.850 47.795 1.00 77.75 72 GLY A N 1
ATOM 596 C CA . GLY A 1 72 ? -25.090 1.390 47.347 1.00 77.75 72 GLY A CA 1
ATOM 597 C C . GLY A 1 72 ? -24.271 0.391 46.527 1.00 77.75 72 GLY A C 1
ATOM 598 O O . GLY A 1 72 ? -23.657 0.780 45.532 1.00 77.75 72 GLY A O 1
ATOM 599 N N . ALA A 1 73 ? -24.295 -0.896 46.878 1.00 75.12 73 ALA A N 1
ATOM 600 C CA . ALA A 1 73 ? -23.660 -1.957 46.098 1.00 75.12 73 ALA A CA 1
ATOM 601 C C . ALA A 1 73 ? -24.341 -2.138 44.729 1.00 75.12 73 ALA A C 1
ATOM 603 O O . ALA A 1 73 ? -23.662 -2.274 43.709 1.00 75.12 73 ALA A O 1
ATOM 604 N N . ILE A 1 74 ? -25.676 -2.062 44.681 1.00 77.69 74 ILE A N 1
ATOM 605 C CA . ILE A 1 74 ? -26.449 -2.127 43.429 1.00 77.69 74 ILE A CA 1
ATOM 606 C C . ILE A 1 74 ? -26.140 -0.916 42.531 1.00 77.69 74 ILE A C 1
ATOM 608 O O . ILE A 1 74 ? -25.912 -1.070 41.333 1.00 77.69 74 ILE A O 1
ATOM 612 N N . GLU A 1 75 ? -26.067 0.289 43.099 1.00 82.88 75 GLU A N 1
ATOM 613 C CA . GLU A 1 75 ? -25.705 1.509 42.364 1.00 82.88 75 GLU A CA 1
ATOM 614 C C . GLU A 1 75 ? -24.266 1.494 41.829 1.00 82.88 75 GLU A C 1
ATOM 616 O O . GLU A 1 75 ? -23.986 2.064 40.773 1.00 82.88 75 GLU A O 1
ATOM 621 N N . GLN A 1 76 ? 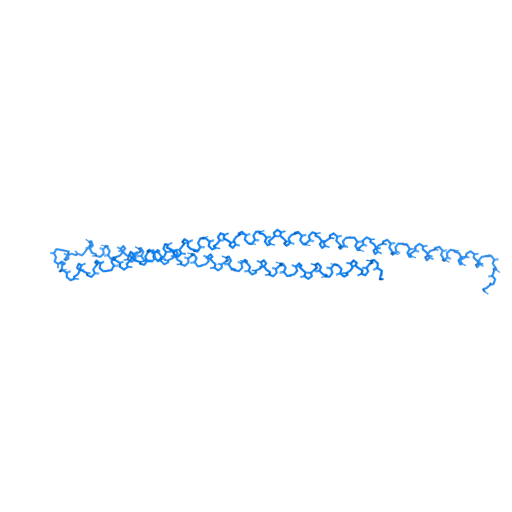-23.324 0.876 42.548 1.00 80.75 76 GLN A N 1
ATOM 622 C CA . GLN A 1 76 ? -21.951 0.699 42.063 1.00 80.75 76 GLN A CA 1
ATOM 623 C C . GLN A 1 76 ? -21.889 -0.280 40.888 1.00 80.75 76 GLN A C 1
ATOM 625 O O . GLN A 1 76 ? -21.202 -0.006 39.905 1.00 80.75 76 GLN A O 1
ATOM 630 N N . LEU A 1 77 ? -22.639 -1.381 40.955 1.00 79.19 77 LEU A N 1
ATOM 631 C CA . LEU A 1 77 ? -22.721 -2.356 39.867 1.00 79.19 77 LEU A CA 1
ATOM 632 C C . LEU A 1 77 ? -23.358 -1.766 38.611 1.00 79.19 77 LEU A C 1
ATOM 634 O O . LEU A 1 77 ? -22.823 -1.951 37.523 1.00 79.19 77 LEU A O 1
ATOM 638 N N . ASN A 1 78 ? -24.449 -1.013 38.758 1.00 83.44 78 ASN A N 1
ATOM 639 C CA . ASN A 1 78 ? -25.084 -0.340 37.626 1.00 83.44 78 ASN A CA 1
ATOM 640 C C . ASN A 1 78 ? -24.131 0.662 36.961 1.00 83.44 78 ASN A C 1
ATOM 642 O O . ASN A 1 78 ? -24.005 0.651 35.742 1.00 83.44 78 ASN A O 1
ATOM 646 N N . ARG A 1 79 ? -23.379 1.450 37.745 1.00 86.56 79 ARG A N 1
ATOM 647 C CA . ARG A 1 79 ? -22.348 2.349 37.197 1.00 86.56 79 ARG A CA 1
ATOM 648 C C . ARG A 1 79 ? -21.259 1.596 36.439 1.00 86.56 79 ARG A C 1
ATOM 650 O O . ARG A 1 79 ? -20.901 2.007 35.342 1.00 86.56 79 ARG A O 1
ATOM 657 N N . ALA A 1 80 ? -20.767 0.487 36.987 1.00 83.62 80 ALA A N 1
ATOM 658 C CA . ALA A 1 80 ? -19.762 -0.328 36.312 1.00 83.62 80 ALA A CA 1
ATOM 659 C C . ALA A 1 80 ? -20.291 -0.914 34.989 1.00 83.62 80 ALA A C 1
ATOM 661 O O . ALA A 1 80 ? -19.577 -0.919 33.988 1.00 83.62 80 ALA A O 1
ATOM 662 N N . LEU A 1 81 ? -21.545 -1.378 34.957 1.00 83.12 81 LEU A N 1
ATOM 663 C CA . LEU A 1 81 ? -22.189 -1.870 33.735 1.00 83.12 81 LEU A CA 1
ATOM 664 C C . LEU A 1 81 ? -22.373 -0.756 32.694 1.00 83.12 81 LEU A C 1
ATOM 666 O O . LEU A 1 81 ? -22.061 -0.969 31.523 1.00 83.12 81 LEU A O 1
ATOM 670 N N . ASP A 1 82 ? -22.793 0.439 33.114 1.00 87.94 82 ASP A N 1
ATOM 671 C CA . ASP A 1 82 ? -22.929 1.601 32.229 1.00 87.94 82 ASP A CA 1
ATOM 672 C C . ASP A 1 82 ? -21.573 2.025 31.633 1.00 87.94 82 ASP A C 1
ATOM 674 O O . ASP A 1 82 ? -21.467 2.292 30.432 1.00 87.94 82 ASP A O 1
ATOM 678 N N . GLU A 1 83 ? -20.511 2.037 32.447 1.00 87.31 83 GLU A N 1
ATOM 679 C CA . GLU A 1 83 ? -19.137 2.306 32.000 1.00 87.31 83 GLU A CA 1
ATOM 680 C C . GLU A 1 83 ? -18.656 1.253 30.988 1.00 87.31 83 GLU A C 1
ATOM 682 O O . GLU A 1 83 ? -18.041 1.592 29.969 1.00 87.31 83 GLU A O 1
ATOM 687 N N . HIS A 1 84 ? -18.979 -0.023 31.221 1.00 86.38 84 HIS A N 1
ATOM 688 C CA . HIS A 1 84 ? -18.683 -1.111 30.292 1.00 86.38 84 HIS A CA 1
ATOM 689 C C . HIS A 1 84 ? -19.409 -0.954 28.958 1.00 86.38 84 HIS A C 1
ATOM 691 O O . HIS A 1 84 ? -18.782 -1.087 27.904 1.00 86.38 84 HIS A O 1
ATOM 697 N N . ASP A 1 85 ? -20.700 -0.639 28.981 1.00 88.00 85 ASP A N 1
ATOM 698 C CA . ASP A 1 85 ? -21.487 -0.422 27.771 1.00 88.00 85 ASP A CA 1
ATOM 699 C C . ASP A 1 85 ? -20.986 0.791 26.984 1.00 88.00 85 ASP A C 1
ATOM 701 O O . ASP A 1 85 ? -20.890 0.741 25.753 1.00 88.00 85 ASP A O 1
ATOM 705 N N . GLN A 1 86 ? -20.607 1.871 27.670 1.00 90.69 86 GLN A N 1
ATOM 706 C CA . GLN A 1 86 ? -20.014 3.039 27.027 1.00 90.69 86 GLN A CA 1
ATOM 707 C C . GLN A 1 86 ? -18.668 2.698 26.375 1.00 90.69 86 GLN A C 1
ATOM 709 O O . GLN A 1 86 ? -18.442 3.052 25.215 1.00 90.69 86 GLN A O 1
ATOM 714 N N . SER A 1 87 ? -17.794 1.989 27.091 1.00 88.94 87 SER A N 1
ATOM 715 C CA . SER A 1 87 ? -16.497 1.550 26.573 1.00 88.94 87 SER A CA 1
ATOM 716 C C . SER A 1 87 ? -16.653 0.624 25.362 1.00 88.94 87 SER A C 1
ATOM 718 O O . SER A 1 87 ? -16.013 0.835 24.332 1.00 88.94 87 SER A O 1
ATOM 720 N N . ARG A 1 88 ? -17.580 -0.339 25.419 1.00 89.69 88 ARG A N 1
ATOM 721 C CA . ARG A 1 88 ? -17.880 -1.229 24.288 1.00 89.69 88 ARG A CA 1
ATOM 722 C C . ARG A 1 88 ? -18.368 -0.464 23.067 1.00 89.69 88 ARG A C 1
ATOM 724 O O . ARG A 1 88 ? -17.870 -0.714 21.977 1.00 89.69 88 ARG A O 1
ATOM 731 N N . ARG A 1 89 ? -19.260 0.518 23.234 1.00 91.88 89 ARG A N 1
ATOM 732 C CA . ARG A 1 89 ? -19.712 1.368 22.116 1.00 91.88 89 ARG A CA 1
ATOM 733 C C . ARG A 1 89 ? -18.557 2.135 21.470 1.00 91.88 89 ARG A C 1
ATOM 735 O O . ARG A 1 89 ? -18.523 2.256 20.248 1.00 91.88 89 ARG A O 1
ATOM 742 N N . GLN A 1 90 ? -17.611 2.632 22.267 1.00 92.62 90 GLN A N 1
ATOM 743 C CA . GLN A 1 90 ? -16.416 3.305 21.747 1.00 92.62 90 GLN A CA 1
ATOM 744 C C . GLN A 1 90 ? -15.519 2.341 20.963 1.00 92.62 90 GLN A C 1
ATOM 746 O O . GLN A 1 90 ? -15.033 2.695 19.889 1.00 92.62 90 GLN A O 1
ATOM 751 N N . ILE A 1 91 ? -15.324 1.119 21.466 1.00 92.38 91 ILE A N 1
ATOM 752 C CA . ILE A 1 91 ? -14.537 0.092 20.776 1.00 92.38 91 ILE A CA 1
ATOM 753 C C . ILE A 1 91 ? -15.227 -0.349 19.481 1.00 92.38 91 ILE A C 1
ATOM 755 O O . ILE A 1 91 ? -14.568 -0.429 18.445 1.00 92.38 91 ILE A O 1
ATOM 759 N N . ASP A 1 92 ? -16.541 -0.568 19.506 1.00 91.25 92 ASP A N 1
ATOM 760 C CA . ASP A 1 92 ? -17.333 -0.924 18.326 1.00 91.25 92 ASP A CA 1
ATOM 761 C C . ASP A 1 92 ? -17.228 0.162 17.247 1.00 91.25 92 ASP A C 1
ATOM 763 O O . ASP A 1 92 ? -16.957 -0.138 16.082 1.00 91.25 92 ASP A O 1
ATOM 767 N N . GLN A 1 93 ? -17.356 1.437 17.631 1.00 94.50 93 GLN A N 1
ATOM 768 C CA . GLN A 1 93 ? -17.154 2.557 16.714 1.00 94.50 93 GLN A CA 1
ATOM 769 C C . GLN A 1 93 ? -15.730 2.560 16.136 1.00 94.50 93 GLN A C 1
ATOM 771 O O . GLN A 1 93 ? -15.553 2.656 14.919 1.00 94.50 93 GLN A O 1
ATOM 776 N N . ALA A 1 94 ? -14.711 2.394 16.982 1.00 93.31 94 ALA A N 1
ATOM 777 C CA . ALA A 1 94 ? -13.320 2.359 16.544 1.00 93.31 94 ALA A CA 1
ATOM 778 C C . ALA A 1 94 ? -13.027 1.171 15.606 1.00 93.31 94 ALA A C 1
ATOM 780 O O . ALA A 1 94 ? -12.220 1.299 14.683 1.00 93.31 94 ALA A O 1
ATOM 781 N N . LEU A 1 95 ? -13.682 0.021 15.805 1.00 92.88 95 LEU A N 1
ATOM 782 C CA . LEU A 1 95 ? -13.572 -1.146 14.927 1.00 92.88 95 LEU A CA 1
ATOM 783 C C . LEU A 1 95 ? -14.170 -0.872 13.546 1.00 92.88 95 LEU A C 1
ATOM 785 O O . LEU A 1 95 ? -13.555 -1.243 12.544 1.00 92.88 95 LEU A O 1
ATOM 789 N N . VAL A 1 96 ? -15.320 -0.195 13.480 1.00 95.19 96 VAL A N 1
ATOM 790 C CA . VAL A 1 96 ? -15.940 0.224 12.213 1.00 95.19 96 VAL A CA 1
ATOM 791 C C . VAL A 1 96 ? -15.028 1.198 11.468 1.00 95.19 96 VAL A C 1
ATOM 793 O O . VAL A 1 96 ? -14.667 0.944 10.318 1.00 95.19 96 VAL A O 1
ATOM 796 N N . GLU A 1 97 ? -14.575 2.261 12.135 1.00 94.38 97 GLU A N 1
ATOM 797 C CA . GLU A 1 97 ? -13.682 3.265 11.543 1.00 94.38 97 GLU A CA 1
ATOM 798 C C . GLU A 1 97 ? -12.361 2.642 11.062 1.00 94.38 97 GLU A C 1
ATOM 800 O O . GLU A 1 97 ? -11.863 2.943 9.970 1.00 94.38 97 GLU A O 1
ATOM 805 N N . ASN A 1 98 ? -11.792 1.722 11.847 1.00 92.19 98 ASN A N 1
ATOM 806 C CA . ASN A 1 98 ? -10.597 0.990 11.452 1.00 92.19 98 ASN A CA 1
ATOM 807 C C . ASN A 1 98 ? -10.868 0.063 10.256 1.00 92.19 98 ASN A C 1
ATOM 809 O O . ASN A 1 98 ? -10.042 -0.005 9.345 1.00 92.19 98 ASN A O 1
ATOM 813 N N . GLY A 1 99 ? -12.022 -0.607 10.222 1.00 92.44 99 GLY A N 1
ATOM 814 C CA . GLY A 1 99 ? -12.457 -1.439 9.101 1.00 92.44 99 GLY A CA 1
ATOM 815 C C . GLY A 1 99 ? -12.520 -0.658 7.788 1.00 92.44 99 GLY A C 1
ATOM 816 O O . GLY A 1 99 ? -11.909 -1.067 6.797 1.00 92.44 99 GLY A O 1
ATOM 817 N N . GLU A 1 100 ? -13.159 0.512 7.796 1.00 94.94 100 GLU A N 1
ATOM 818 C CA . GLU A 1 100 ? -13.198 1.408 6.635 1.00 94.94 100 GLU A CA 1
ATOM 819 C C . GLU A 1 100 ? -11.797 1.872 6.222 1.00 94.94 100 GLU A C 1
ATOM 821 O O . GLU A 1 100 ? -11.441 1.852 5.039 1.00 94.94 100 GLU A O 1
ATOM 826 N N . LYS A 1 101 ? -10.964 2.258 7.197 1.00 93.69 101 LYS A N 1
ATOM 827 C CA . LYS A 1 101 ? -9.575 2.663 6.950 1.00 93.69 101 LYS A CA 1
ATOM 828 C C . LYS A 1 101 ? -8.771 1.537 6.297 1.00 93.69 101 LYS A C 1
ATOM 830 O O . LYS A 1 101 ? -8.038 1.789 5.341 1.00 93.69 101 LYS A O 1
ATOM 835 N N . ARG A 1 102 ? -8.909 0.297 6.777 1.00 93.06 102 ARG A N 1
ATOM 836 C CA . ARG A 1 102 ? -8.245 -0.884 6.202 1.00 93.06 102 ARG A CA 1
ATOM 837 C C . ARG A 1 102 ? -8.677 -1.120 4.763 1.00 93.06 102 ARG A C 1
ATOM 839 O O . ARG A 1 102 ? -7.812 -1.315 3.913 1.00 93.06 102 ARG A O 1
ATOM 846 N N . GLN A 1 103 ? -9.977 -1.043 4.487 1.00 93.81 103 GLN A N 1
ATOM 847 C CA . GLN A 1 103 ? -10.506 -1.223 3.138 1.00 93.81 103 GLN A CA 1
ATOM 848 C C . GLN A 1 103 ? -9.940 -0.179 2.163 1.00 93.81 103 GLN A C 1
ATOM 850 O O . GLN A 1 103 ? -9.502 -0.534 1.068 1.00 93.81 103 GLN A O 1
ATOM 855 N N . ARG A 1 104 ? -9.880 1.096 2.572 1.00 94.31 104 ARG A N 1
ATOM 856 C CA . ARG A 1 104 ? -9.267 2.170 1.766 1.00 94.31 104 ARG A CA 1
ATOM 857 C C . ARG A 1 104 ? -7.788 1.893 1.492 1.00 94.31 104 ARG A C 1
ATOM 859 O O . ARG A 1 104 ? -7.362 1.912 0.340 1.00 94.31 104 ARG A O 1
ATOM 866 N N . LEU A 1 105 ? -7.017 1.551 2.526 1.00 91.00 105 LEU A N 1
ATOM 867 C CA . LEU A 1 105 ? -5.589 1.241 2.386 1.00 91.00 105 LEU A CA 1
ATOM 868 C C . LEU A 1 105 ? -5.333 -0.002 1.518 1.00 91.00 105 LEU A C 1
ATOM 870 O O . LEU A 1 105 ? -4.313 -0.082 0.833 1.00 91.00 105 LEU A O 1
ATOM 874 N N . GLU A 1 106 ? -6.243 -0.976 1.528 1.00 92.06 106 GLU A N 1
ATOM 875 C CA . GLU A 1 106 ? -6.185 -2.153 0.659 1.00 92.06 106 GLU A CA 1
ATOM 876 C C . GLU A 1 106 ? -6.413 -1.826 -0.808 1.00 92.06 106 GLU A C 1
ATOM 878 O O . GLU A 1 106 ? -5.643 -2.281 -1.661 1.00 92.06 106 GLU A O 1
ATOM 883 N N . GLN A 1 107 ? -7.391 -0.974 -1.099 1.00 93.69 107 GLN A N 1
ATOM 884 C CA . GLN A 1 107 ? -7.602 -0.460 -2.447 1.00 93.69 107 GLN A CA 1
ATOM 885 C C . GLN A 1 107 ? -6.374 0.322 -2.932 1.00 93.69 107 GLN A C 1
ATOM 887 O O . GLN A 1 107 ? -5.840 0.011 -3.999 1.00 93.69 107 GLN A O 1
ATOM 892 N N . GLU A 1 108 ? -5.847 1.241 -2.118 1.00 92.06 108 GLU A N 1
ATOM 893 C CA . GLU A 1 108 ? -4.635 2.003 -2.444 1.00 92.06 108 GLU A CA 1
ATOM 894 C C . GLU A 1 108 ? -3.427 1.092 -2.701 1.00 92.06 108 GLU A C 1
ATOM 896 O O . GLU A 1 108 ? -2.687 1.279 -3.670 1.00 92.06 108 GLU A O 1
ATOM 901 N N . CYS A 1 109 ? -3.221 0.066 -1.872 1.00 92.56 109 CYS A N 1
ATOM 902 C CA . CYS A 1 109 ? -2.136 -0.894 -2.070 1.00 92.56 109 CYS A CA 1
ATOM 903 C C . CYS A 1 109 ? -2.290 -1.677 -3.374 1.00 92.56 109 CYS A C 1
ATOM 905 O O . CYS A 1 109 ? -1.308 -1.864 -4.100 1.00 92.56 109 CYS A O 1
ATOM 907 N N . ALA A 1 110 ? -3.505 -2.126 -3.691 1.00 93.31 110 ALA A N 1
ATOM 908 C CA . ALA A 1 110 ? -3.783 -2.843 -4.926 1.00 93.31 110 ALA A CA 1
ATOM 909 C C . ALA A 1 110 ? -3.532 -1.958 -6.158 1.00 93.31 110 ALA A C 1
ATOM 911 O O . ALA A 1 110 ? -2.908 -2.401 -7.129 1.00 93.31 110 ALA A O 1
ATOM 912 N N . GLU A 1 111 ? -3.964 -0.700 -6.121 1.00 93.75 111 GLU A N 1
ATOM 913 C CA . GLU A 1 111 ? -3.731 0.274 -7.188 1.00 93.75 111 GLU A CA 1
ATOM 914 C C . GLU A 1 111 ? -2.245 0.599 -7.359 1.00 93.75 111 GLU A C 1
ATOM 916 O O . GLU A 1 111 ? -1.715 0.509 -8.473 1.00 93.75 111 GLU A O 1
ATOM 921 N N . ASN A 1 112 ? -1.540 0.865 -6.259 1.00 91.56 112 ASN A N 1
ATOM 922 C CA . ASN A 1 112 ? -0.104 1.131 -6.266 1.00 91.56 112 ASN A CA 1
ATOM 923 C C . ASN A 1 112 ? 0.695 -0.069 -6.794 1.00 91.56 112 ASN A C 1
ATOM 925 O O . ASN A 1 112 ? 1.633 0.107 -7.577 1.00 91.56 112 ASN A O 1
ATOM 929 N N . ALA A 1 113 ? 0.302 -1.297 -6.445 1.00 92.25 113 ALA A N 1
ATOM 930 C CA . ALA A 1 113 ? 0.922 -2.511 -6.969 1.00 92.25 113 ALA A CA 1
ATOM 931 C C . ALA A 1 113 ? 0.698 -2.665 -8.483 1.00 92.25 113 ALA A C 1
ATOM 933 O O . ALA A 1 113 ? 1.638 -2.965 -9.229 1.00 92.25 113 ALA A O 1
ATOM 934 N N . ARG A 1 114 ? -0.525 -2.406 -8.967 1.00 94.81 114 ARG A N 1
ATOM 935 C CA . ARG A 1 114 ? -0.845 -2.422 -10.405 1.00 94.81 114 ARG A CA 1
ATOM 936 C C . ARG A 1 114 ? -0.032 -1.376 -11.164 1.00 94.81 114 ARG A C 1
ATOM 938 O O . ARG A 1 114 ? 0.526 -1.685 -12.220 1.00 94.81 114 ARG A O 1
ATOM 945 N N . GLU A 1 115 ? 0.075 -0.164 -10.633 1.00 92.06 115 GLU A N 1
ATOM 946 C CA . GLU A 1 115 ? 0.846 0.914 -11.252 1.00 92.06 115 GLU A CA 1
ATOM 947 C C . GLU A 1 115 ? 2.352 0.615 -11.249 1.00 92.06 115 GLU A C 1
ATOM 949 O O . GLU A 1 115 ? 3.025 0.786 -12.270 1.00 92.06 115 GLU A O 1
ATOM 954 N N . GLN A 1 116 ? 2.893 0.080 -10.152 1.00 92.75 116 GLN A N 1
ATOM 955 C CA . GLN A 1 116 ? 4.286 -0.365 -10.095 1.00 92.75 116 GLN A CA 1
ATOM 956 C C . GLN A 1 116 ? 4.571 -1.437 -11.159 1.00 92.75 116 GLN A C 1
ATOM 958 O O . GLN A 1 116 ? 5.588 -1.364 -11.857 1.00 92.75 116 GLN A O 1
ATOM 963 N N . HIS A 1 117 ? 3.662 -2.401 -11.335 1.00 94.44 117 HIS A N 1
ATOM 964 C CA . HIS A 1 117 ? 3.779 -3.435 -12.366 1.00 94.44 117 HIS A CA 1
ATOM 965 C C . HIS A 1 117 ? 3.746 -2.851 -13.782 1.00 94.44 117 HIS A C 1
ATOM 967 O O . HIS A 1 117 ? 4.589 -3.187 -14.619 1.00 94.44 117 HIS A O 1
ATOM 973 N N . ARG A 1 118 ? 2.827 -1.914 -14.052 1.00 92.69 118 ARG A N 1
ATOM 974 C CA . ARG A 1 118 ? 2.761 -1.185 -15.332 1.00 92.69 118 ARG A CA 1
ATOM 975 C C . ARG A 1 118 ? 4.065 -0.437 -15.618 1.00 92.69 118 ARG A C 1
ATOM 977 O O . ARG A 1 118 ? 4.602 -0.538 -16.724 1.00 92.69 118 ARG A O 1
ATOM 984 N N . ARG A 1 119 ? 4.616 0.263 -14.621 1.00 92.69 119 ARG A N 1
ATOM 985 C CA . ARG A 1 119 ? 5.897 0.981 -14.734 1.00 92.69 119 ARG A CA 1
ATOM 986 C C . ARG A 1 119 ? 7.066 0.042 -14.993 1.00 92.69 119 ARG A C 1
ATOM 988 O O . ARG A 1 119 ? 7.887 0.352 -15.855 1.00 92.69 119 ARG A O 1
ATOM 995 N N . ARG A 1 120 ? 7.119 -1.099 -14.300 1.00 95.19 120 ARG A N 1
ATOM 996 C CA . ARG A 1 120 ? 8.138 -2.136 -14.510 1.00 95.19 120 ARG A CA 1
ATOM 997 C C . ARG A 1 120 ? 8.102 -2.642 -15.951 1.00 95.19 120 ARG A C 1
ATOM 999 O O . ARG A 1 120 ? 9.100 -2.532 -16.652 1.00 95.19 120 ARG A O 1
ATOM 1006 N N . ARG A 1 121 ? 6.925 -3.042 -16.446 1.00 95.06 121 ARG A N 1
ATOM 1007 C CA . ARG A 1 121 ? 6.759 -3.475 -17.846 1.00 95.06 121 ARG A CA 1
ATOM 1008 C C . ARG A 1 121 ? 7.197 -2.407 -18.850 1.00 95.06 121 ARG A C 1
ATOM 1010 O O . ARG A 1 121 ? 7.840 -2.727 -19.845 1.00 95.06 121 ARG A O 1
ATOM 1017 N N . ALA A 1 122 ? 6.853 -1.140 -18.619 1.00 91.12 122 ALA A N 1
ATOM 1018 C CA . ALA A 1 122 ? 7.266 -0.046 -19.499 1.00 91.12 122 ALA A CA 1
ATOM 1019 C C . ALA A 1 122 ? 8.791 0.168 -19.494 1.00 91.12 122 ALA A C 1
ATOM 1021 O O . ALA A 1 122 ? 9.377 0.420 -20.546 1.00 91.12 122 ALA A O 1
ATOM 1022 N N . ARG A 1 123 ? 9.430 0.053 -18.325 1.00 95.19 123 ARG A N 1
ATOM 1023 C CA . ARG A 1 123 ? 10.887 0.110 -18.162 1.00 95.19 123 ARG A CA 1
ATOM 1024 C C . ARG A 1 123 ? 11.564 -1.030 -18.922 1.00 95.19 123 ARG A C 1
ATOM 1026 O O . ARG A 1 123 ? 12.474 -0.765 -19.702 1.00 95.19 123 ARG A O 1
ATOM 1033 N N . ASP A 1 124 ? 11.076 -2.257 -18.772 1.00 94.81 124 ASP A N 1
ATOM 1034 C CA . ASP A 1 124 ? 11.661 -3.436 -19.423 1.00 94.81 124 ASP A CA 1
ATOM 1035 C C . ASP A 1 124 ? 11.541 -3.365 -20.955 1.00 94.81 124 ASP A C 1
ATOM 1037 O O . ASP A 1 124 ? 12.495 -3.663 -21.673 1.00 94.81 124 ASP A O 1
ATOM 1041 N N . LYS A 1 125 ? 10.422 -2.847 -21.485 1.00 94.88 125 LYS A N 1
ATOM 1042 C CA . LYS A 1 125 ? 10.283 -2.567 -22.928 1.00 94.88 125 LYS A CA 1
ATOM 1043 C C . LYS A 1 125 ? 11.365 -1.613 -23.446 1.00 94.88 125 LYS A C 1
ATOM 1045 O O . LYS A 1 125 ? 11.925 -1.848 -24.509 1.00 94.88 125 LYS A O 1
ATOM 1050 N N . ILE A 1 126 ? 11.686 -0.547 -22.712 1.00 93.50 126 ILE A N 1
ATOM 1051 C CA . ILE A 1 126 ? 12.751 0.384 -23.124 1.00 93.50 126 ILE A CA 1
ATOM 1052 C C . ILE A 1 126 ? 14.129 -0.276 -23.005 1.00 93.50 126 ILE A C 1
ATOM 1054 O O . ILE A 1 126 ? 14.952 -0.100 -23.902 1.00 93.50 126 ILE A O 1
ATOM 1058 N N . GLY A 1 127 ? 14.362 -1.052 -21.942 1.00 93.25 127 GLY A N 1
ATOM 1059 C CA . GLY A 1 127 ? 15.602 -1.810 -21.748 1.00 93.25 127 GLY A CA 1
ATOM 1060 C C . GLY A 1 127 ? 15.889 -2.743 -22.924 1.00 93.25 127 GLY A C 1
ATOM 1061 O O . GLY A 1 127 ? 16.918 -2.605 -23.581 1.00 93.25 127 GLY A O 1
ATOM 1062 N N . THR A 1 128 ? 14.921 -3.592 -23.276 1.00 96.12 128 THR A N 1
ATOM 1063 C CA . THR A 1 128 ? 15.046 -4.525 -24.412 1.00 96.12 128 THR A CA 1
ATOM 1064 C C . THR A 1 128 ? 15.277 -3.817 -25.751 1.00 96.12 128 THR A C 1
ATOM 1066 O O . THR A 1 128 ? 16.079 -4.276 -26.563 1.00 96.12 128 THR A O 1
ATOM 1069 N N . LEU A 1 129 ? 14.623 -2.674 -26.002 1.00 94.50 129 LEU A N 1
ATOM 1070 C CA . LEU A 1 129 ? 14.859 -1.881 -27.216 1.00 94.50 129 LEU A CA 1
ATOM 1071 C C . LEU A 1 129 ? 16.279 -1.307 -27.264 1.00 94.50 129 LEU A C 1
ATOM 1073 O O . LEU A 1 129 ? 16.903 -1.296 -28.325 1.00 94.50 129 LEU A O 1
ATOM 1077 N N . LEU A 1 130 ? 16.791 -0.821 -26.132 1.00 93.44 130 LEU A N 1
ATOM 1078 C CA . LEU A 1 130 ? 18.141 -0.272 -26.048 1.00 93.44 130 LEU A CA 1
ATOM 1079 C C . LEU A 1 130 ? 19.200 -1.364 -26.249 1.00 93.44 130 LEU A C 1
ATOM 1081 O O . LEU A 1 130 ? 20.169 -1.140 -26.972 1.00 93.44 130 LEU A O 1
ATOM 1085 N N . GLU A 1 131 ? 19.005 -2.541 -25.657 1.00 93.81 131 GLU A N 1
ATOM 1086 C CA . GLU A 1 131 ? 19.888 -3.701 -25.826 1.00 93.81 131 GLU A CA 1
ATOM 1087 C C . GLU A 1 131 ? 19.940 -4.169 -27.281 1.00 93.81 131 GLU A C 1
ATOM 1089 O O . GLU A 1 131 ? 21.031 -4.295 -27.837 1.00 93.81 131 GLU A O 1
ATOM 1094 N N . ARG A 1 132 ? 18.778 -4.326 -27.932 1.00 95.06 132 ARG A N 1
ATOM 1095 C CA . ARG A 1 132 ? 18.699 -4.676 -29.361 1.00 95.06 132 ARG A CA 1
ATOM 1096 C C . ARG A 1 132 ? 19.462 -3.681 -30.228 1.00 95.06 132 ARG A C 1
ATOM 1098 O O . ARG A 1 132 ? 20.270 -4.076 -31.057 1.00 95.06 132 ARG A O 1
ATOM 1105 N N . ARG A 1 133 ? 19.281 -2.380 -29.987 1.00 93.38 133 ARG A N 1
ATOM 1106 C CA . ARG A 1 133 ? 19.993 -1.341 -30.744 1.00 93.38 133 ARG A CA 1
ATOM 1107 C C . ARG A 1 133 ? 21.499 -1.369 -30.519 1.00 93.38 133 ARG A C 1
ATOM 1109 O O . ARG A 1 133 ? 22.253 -1.208 -31.474 1.00 93.38 133 ARG A O 1
ATOM 1116 N N . ARG A 1 134 ? 21.951 -1.568 -29.277 1.00 92.12 134 ARG A N 1
ATOM 1117 C CA . ARG A 1 134 ? 23.382 -1.717 -28.969 1.00 92.12 134 ARG A CA 1
ATOM 1118 C C . ARG A 1 134 ? 23.972 -2.917 -29.703 1.00 92.12 134 ARG A C 1
ATOM 1120 O O . ARG A 1 134 ? 25.054 -2.793 -30.270 1.00 92.12 134 ARG A O 1
ATOM 1127 N N . HIS A 1 135 ? 23.241 -4.030 -29.736 1.00 94.38 135 HIS A N 1
ATOM 1128 C CA . HIS A 1 135 ? 23.624 -5.213 -30.494 1.00 94.38 135 HIS A CA 1
ATOM 1129 C C . HIS A 1 135 ? 23.714 -4.916 -32.000 1.00 94.38 135 HIS A C 1
ATOM 1131 O O . HIS A 1 135 ? 24.760 -5.149 -32.599 1.00 94.38 135 HIS A O 1
ATOM 1137 N N . ASP A 1 136 ? 22.694 -4.295 -32.598 1.00 94.31 136 ASP A N 1
ATOM 1138 C CA . ASP A 1 136 ? 22.701 -3.929 -34.022 1.00 94.31 136 ASP A CA 1
ATOM 1139 C C . ASP A 1 136 ? 23.862 -2.991 -34.379 1.00 94.31 136 ASP A C 1
ATOM 1141 O O . ASP A 1 136 ? 24.517 -3.154 -35.412 1.00 94.31 136 ASP A O 1
ATOM 1145 N N . HIS A 1 137 ? 24.143 -2.004 -33.523 1.00 92.56 137 HIS A N 1
ATOM 1146 C CA . HIS A 1 137 ? 25.269 -1.090 -33.700 1.00 92.56 137 HIS A CA 1
ATOM 1147 C C . HIS A 1 137 ? 26.616 -1.814 -33.612 1.00 92.56 137 HIS A C 1
ATOM 1149 O O . HIS A 1 137 ? 27.490 -1.550 -34.441 1.00 92.56 137 HIS A O 1
ATOM 1155 N N . ALA A 1 138 ? 26.779 -2.739 -32.662 1.00 92.88 138 ALA A N 1
ATOM 1156 C CA . ALA A 1 138 ? 27.986 -3.551 -32.535 1.00 92.88 138 ALA A CA 1
ATOM 1157 C C . ALA A 1 138 ? 28.197 -4.437 -33.773 1.00 92.88 138 ALA A C 1
ATOM 1159 O O . ALA A 1 138 ? 29.282 -4.432 -34.352 1.00 92.88 138 ALA A O 1
ATOM 1160 N N . THR A 1 139 ? 27.144 -5.107 -34.243 1.00 95.06 139 THR A N 1
ATOM 1161 C CA . THR A 1 139 ? 27.181 -5.968 -35.433 1.00 95.06 139 THR A CA 1
ATOM 1162 C C . THR A 1 139 ? 27.518 -5.176 -36.697 1.00 95.06 139 THR A C 1
ATOM 1164 O O . THR A 1 139 ? 28.372 -5.589 -37.478 1.00 95.06 139 THR A O 1
ATOM 1167 N N . ARG A 1 140 ? 26.912 -3.997 -36.895 1.00 93.94 140 ARG A N 1
ATOM 1168 C CA . ARG A 1 140 ? 27.241 -3.113 -38.031 1.00 93.94 140 ARG A CA 1
ATOM 1169 C C . ARG A 1 140 ? 28.678 -2.606 -37.971 1.00 93.94 140 ARG A C 1
ATOM 1171 O O . ARG A 1 140 ? 29.316 -2.498 -39.013 1.00 93.94 140 ARG A O 1
ATOM 1178 N N . ARG A 1 141 ? 29.179 -2.275 -36.776 1.00 93.50 141 ARG A N 1
ATOM 1179 C CA . ARG A 1 141 ? 30.567 -1.834 -36.595 1.00 93.50 141 ARG A CA 1
ATOM 1180 C C . ARG A 1 141 ? 31.541 -2.954 -36.942 1.00 93.50 141 ARG A C 1
ATOM 1182 O O . ARG A 1 141 ? 32.475 -2.698 -37.687 1.00 93.50 141 ARG A O 1
ATOM 1189 N N . ARG A 1 142 ? 31.273 -4.173 -36.470 1.00 94.81 142 ARG A N 1
ATOM 1190 C CA . ARG A 1 142 ? 32.078 -5.357 -36.770 1.00 94.81 142 ARG A CA 1
ATOM 1191 C C . ARG A 1 142 ? 32.146 -5.633 -38.274 1.00 94.81 142 ARG A C 1
ATOM 1193 O O . ARG A 1 142 ? 33.240 -5.688 -38.807 1.00 94.81 142 ARG A O 1
ATOM 1200 N N . ARG A 1 143 ? 31.001 -5.657 -38.969 1.00 94.69 143 ARG A N 1
ATOM 1201 C CA . ARG A 1 143 ? 30.965 -5.844 -40.433 1.00 94.69 143 ARG A CA 1
ATOM 1202 C C . ARG A 1 143 ? 31.769 -4.787 -41.188 1.00 94.69 143 ARG A C 1
ATOM 1204 O O . ARG A 1 143 ? 32.457 -5.111 -42.138 1.00 94.69 143 ARG A O 1
ATOM 1211 N N . ARG A 1 144 ? 31.699 -3.520 -40.765 1.00 93.25 144 ARG A N 1
ATOM 1212 C CA . ARG A 1 144 ? 32.491 -2.441 -41.382 1.00 93.25 144 ARG A CA 1
ATOM 1213 C C . ARG A 1 144 ? 33.991 -2.611 -41.158 1.00 93.25 144 ARG A C 1
ATOM 1215 O O . ARG A 1 144 ? 34.755 -2.252 -42.040 1.00 93.25 144 ARG A O 1
ATOM 1222 N N . GLN A 1 145 ? 34.394 -3.103 -39.987 1.00 93.44 145 GLN A N 1
ATOM 1223 C CA . GLN A 1 145 ? 35.799 -3.397 -39.697 1.00 93.44 145 GLN A CA 1
ATOM 1224 C C . GLN A 1 145 ? 36.286 -4.572 -40.544 1.00 93.44 145 GLN A C 1
ATOM 1226 O O . GLN A 1 145 ? 37.297 -4.427 -41.211 1.00 93.44 145 GLN A O 1
ATOM 1231 N N . GLU A 1 146 ? 35.515 -5.661 -40.603 1.00 94.44 146 GLU A N 1
ATOM 1232 C CA . GLU A 1 146 ? 35.814 -6.831 -41.439 1.00 94.44 146 GLU A CA 1
ATOM 1233 C C . GLU A 1 146 ? 35.946 -6.434 -42.923 1.00 94.44 146 GLU A C 1
ATOM 1235 O O . GLU A 1 146 ? 36.960 -6.733 -43.542 1.00 94.44 146 GLU A O 1
ATOM 1240 N N . SER A 1 147 ? 35.005 -5.656 -43.477 1.00 93.19 147 SER A N 1
ATOM 1241 C CA . SER A 1 147 ? 35.106 -5.175 -44.866 1.00 93.19 147 SER A CA 1
ATOM 1242 C C . SER A 1 147 ? 36.310 -4.255 -45.105 1.00 93.19 147 SER A C 1
ATOM 1244 O O . SER A 1 147 ? 36.973 -4.377 -46.128 1.00 93.19 147 SER A O 1
ATOM 1246 N N . ALA A 1 148 ? 36.623 -3.350 -44.171 1.00 91.69 148 ALA A N 1
ATOM 1247 C CA . ALA A 1 148 ? 37.788 -2.471 -44.298 1.00 91.69 148 ALA A CA 1
ATOM 1248 C C . ALA A 1 148 ? 39.115 -3.248 -44.208 1.00 91.69 148 ALA A C 1
ATOM 1250 O O . ALA A 1 148 ? 40.082 -2.907 -44.887 1.00 91.69 148 ALA A O 1
ATOM 1251 N N . GLU A 1 149 ? 39.171 -4.295 -43.381 1.00 92.44 149 GLU A N 1
ATOM 1252 C CA . GLU A 1 149 ? 40.318 -5.201 -43.282 1.00 92.44 149 GLU A CA 1
ATOM 1253 C C . GLU A 1 149 ? 40.492 -6.027 -44.564 1.00 92.44 149 GLU A C 1
ATOM 1255 O O . GLU A 1 149 ? 41.615 -6.156 -45.053 1.00 92.44 149 GLU A O 1
ATOM 1260 N N . GLU A 1 150 ? 39.398 -6.526 -45.147 1.00 91.69 150 GLU A N 1
ATOM 1261 C CA . GLU A 1 150 ? 39.404 -7.230 -46.435 1.00 91.69 150 GLU A CA 1
ATOM 1262 C C . GLU A 1 150 ? 39.872 -6.326 -47.584 1.00 91.69 150 GLU A C 1
ATOM 1264 O O . GLU A 1 150 ? 40.738 -6.727 -48.364 1.00 91.69 150 GLU A O 1
ATOM 1269 N N . GLU A 1 151 ? 39.358 -5.096 -47.675 1.00 90.44 151 GLU A N 1
ATOM 1270 C CA . GLU A 1 151 ? 39.790 -4.106 -48.672 1.00 90.44 151 GLU A CA 1
ATOM 1271 C C . GLU A 1 151 ? 41.279 -3.767 -48.514 1.00 90.44 151 GLU A C 1
ATOM 1273 O O . GLU A 1 151 ? 42.032 -3.796 -49.491 1.00 90.44 151 GLU A O 1
ATOM 1278 N N . ALA A 1 152 ? 41.739 -3.526 -47.282 1.00 88.56 152 ALA A N 1
ATOM 1279 C CA . ALA A 1 152 ? 43.147 -3.256 -47.000 1.00 88.56 152 ALA A CA 1
ATOM 1280 C C . ALA A 1 152 ? 44.053 -4.454 -47.335 1.00 88.56 152 ALA A C 1
ATOM 1282 O O . ALA A 1 152 ? 45.166 -4.271 -47.835 1.00 88.56 152 ALA A O 1
ATOM 1283 N N .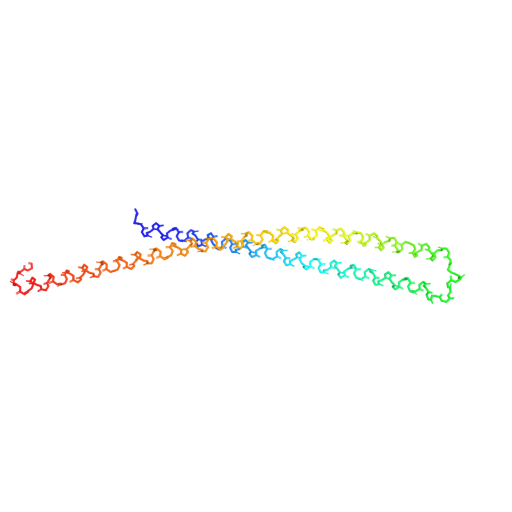 ALA A 1 153 ? 43.597 -5.685 -47.083 1.00 88.19 153 ALA A N 1
ATOM 1284 C CA . ALA A 1 153 ? 44.323 -6.896 -47.453 1.00 88.19 153 ALA A CA 1
ATOM 1285 C C . ALA A 1 153 ? 44.412 -7.060 -48.980 1.00 88.19 153 ALA A C 1
ATOM 1287 O O . ALA A 1 153 ? 45.481 -7.381 -49.500 1.00 88.19 153 ALA A O 1
ATOM 1288 N N . GLN A 1 154 ? 43.329 -6.783 -49.711 1.00 86.62 154 GLN A N 1
ATOM 1289 C CA . GLN A 1 154 ? 43.317 -6.831 -51.175 1.00 86.62 154 GLN A CA 1
ATOM 1290 C C . GLN A 1 154 ? 44.217 -5.760 -51.803 1.00 86.62 154 GLN A C 1
ATOM 1292 O O . GLN A 1 154 ? 44.948 -6.074 -52.742 1.00 86.62 154 GLN A O 1
ATOM 1297 N N . ALA A 1 155 ? 44.222 -4.533 -51.274 1.00 83.06 155 ALA A N 1
ATOM 1298 C CA . ALA A 1 155 ? 45.107 -3.461 -51.738 1.00 83.06 155 ALA A CA 1
ATOM 1299 C C . ALA A 1 155 ? 46.593 -3.839 -51.583 1.00 83.06 155 ALA A C 1
ATOM 1301 O O . ALA A 1 155 ? 47.379 -3.687 -52.518 1.00 83.06 155 ALA A O 1
ATOM 1302 N N . ARG A 1 156 ? 46.966 -4.450 -50.446 1.00 85.00 156 ARG A N 1
ATOM 1303 C CA . ARG A 1 156 ? 48.329 -4.971 -50.215 1.00 85.00 156 ARG A CA 1
ATOM 1304 C C . ARG A 1 156 ? 48.722 -6.058 -51.215 1.00 85.00 156 ARG A C 1
ATOM 1306 O O . ARG A 1 156 ? 49.859 -6.075 -51.672 1.00 85.00 156 ARG A O 1
ATOM 1313 N N . MET A 1 157 ? 47.793 -6.946 -51.573 1.00 79.00 157 MET A N 1
ATOM 1314 C CA . MET A 1 157 ? 48.036 -8.011 -52.555 1.00 79.00 157 MET A CA 1
ATOM 1315 C C . MET A 1 157 ? 48.177 -7.486 -53.992 1.00 79.00 157 MET A C 1
ATOM 1317 O O . MET A 1 157 ? 48.809 -8.145 -54.814 1.00 79.00 157 MET A O 1
ATOM 1321 N N . ARG A 1 158 ? 47.607 -6.314 -54.306 1.00 79.88 158 ARG A N 1
ATOM 1322 C CA . ARG A 1 158 ? 47.696 -5.675 -55.633 1.00 79.88 158 ARG A CA 1
ATOM 1323 C C . ARG A 1 158 ? 48.938 -4.798 -55.821 1.00 79.88 158 ARG A C 1
ATOM 1325 O O . ARG A 1 158 ? 49.166 -4.327 -56.929 1.00 79.88 158 ARG A O 1
ATOM 1332 N N . GLY A 1 159 ? 49.748 -4.605 -54.779 1.00 65.75 159 GLY A N 1
ATOM 1333 C CA . GLY A 1 159 ? 50.978 -3.811 -54.857 1.00 65.75 159 GLY A CA 1
ATOM 1334 C C . GLY A 1 159 ? 50.748 -2.304 -55.006 1.00 65.75 159 GLY A C 1
ATOM 1335 O O . GLY A 1 159 ? 51.650 -1.602 -55.456 1.00 65.75 159 GLY A O 1
ATOM 1336 N N . GLU A 1 160 ? 49.565 -1.797 -54.645 1.00 52.38 160 GLU A N 1
ATOM 1337 C CA . GLU A 1 160 ? 49.301 -0.354 -54.637 1.00 52.38 160 GLU A CA 1
ATOM 1338 C C . GLU A 1 160 ? 50.065 0.304 -53.466 1.00 52.38 160 GLU A C 1
ATOM 1340 O O . GLU A 1 160 ? 49.946 -0.165 -52.326 1.00 52.38 160 GLU A O 1
ATOM 1345 N N . PRO A 1 161 ? 50.894 1.340 -53.712 1.00 52.78 161 PRO A N 1
ATOM 1346 C CA . PRO A 1 161 ? 51.624 2.018 -52.650 1.00 52.78 161 PRO A CA 1
ATOM 1347 C C . PRO A 1 161 ? 50.669 2.889 -51.821 1.00 52.78 161 PRO A C 1
ATOM 1349 O O . PRO A 1 161 ? 49.687 3.414 -52.345 1.00 52.78 161 PRO A O 1
ATOM 1352 N N . GLN A 1 162 ? 50.971 2.987 -50.522 1.00 58.22 162 GLN A N 1
ATOM 1353 C CA . GLN A 1 162 ? 50.204 3.724 -49.507 1.00 58.22 162 GLN A CA 1
ATOM 1354 C C . GLN A 1 162 ? 50.065 5.217 -49.802 1.00 58.22 162 GLN A C 1
ATOM 1356 O O . GLN A 1 162 ? 51.052 5.813 -50.292 1.00 58.22 162 GLN A O 1
#

Foldseek 3Di:
DDPLVVLVVVLVVLVVVLVVLVVQLVVLVVQLVVLVVVLVVLVVVLVVLVVVLVVLVVCCVPPPCVVVCDPVNVVVNVVSVVVSVVSNVVSVVSNVVSVVSNVVSVVVSVVSVVVSVVSVVVSVVSVVVSVVVVVVVVVVVVVVVVVVVVVVVVCVVVPPDD